Protein AF-A0A6P6X894-F1 (afdb_monomer_lite)

Foldseek 3Di:
DDDPPPPPPDPVVVVVVVVVCCCCVPPVVVVVVVVVDDDDDDPDPDQQEWDAAPVRPDTDTWDQDADPPPDDDDDDDRDSPPDCLPRWGWNYWDADHVQRKIWTATQNQGIWIAGNVRDDIDRPDQDDPPHGSHDD

Structure (mmCIF, N/CA/C/O backbone):
data_AF-A0A6P6X894-F1
#
_entry.id   AF-A0A6P6X894-F1
#
loop_
_atom_site.group_PDB
_atom_site.id
_atom_site.type_symbol
_atom_site.label_atom_id
_atom_site.label_alt_id
_atom_site.label_comp_id
_atom_site.label_asym_id
_atom_site.label_entity_id
_atom_site.label_seq_id
_atom_site.pdbx_PDB_ins_code
_atom_site.Cartn_x
_atom_site.Cartn_y
_atom_site.Cartn_z
_atom_site.occupancy
_atom_site.B_iso_or_equiv
_atom_site.auth_seq_id
_atom_site.auth_comp_id
_atom_site.auth_asym_id
_atom_site.auth_atom_id
_atom_site.pdbx_PDB_model_num
ATOM 1 N N . MET A 1 1 ? -35.317 -2.167 24.947 1.00 40.00 1 MET A N 1
ATOM 2 C CA . MET A 1 1 ? -35.021 -1.235 26.055 1.00 40.00 1 MET A CA 1
ATOM 3 C C . MET A 1 1 ? -35.376 0.161 25.566 1.00 40.00 1 MET A C 1
ATOM 5 O O . MET A 1 1 ? -34.604 0.761 24.835 1.00 40.00 1 MET A O 1
ATOM 9 N N . ALA A 1 2 ? -36.616 0.587 25.810 1.00 38.56 2 ALA A N 1
ATOM 10 C CA . ALA A 1 2 ? -37.128 1.865 25.329 1.00 38.56 2 ALA A CA 1
ATOM 11 C C . ALA A 1 2 ? -36.572 2.978 26.220 1.00 38.56 2 ALA A C 1
ATOM 13 O O . ALA A 1 2 ? -36.812 2.983 27.427 1.00 38.56 2 ALA A O 1
ATOM 14 N N . ILE A 1 3 ? -35.790 3.883 25.638 1.00 48.72 3 ILE A N 1
ATOM 15 C CA . ILE A 1 3 ? -35.314 5.070 26.340 1.00 48.72 3 ILE A CA 1
ATOM 16 C C . ILE A 1 3 ? -36.527 5.992 26.442 1.00 48.72 3 ILE A C 1
ATOM 18 O O . ILE A 1 3 ? -37.002 6.512 25.435 1.00 48.72 3 ILE A O 1
ATOM 22 N N . SER A 1 4 ? -37.082 6.112 27.648 1.00 46.66 4 SER A N 1
ATOM 23 C CA . SER A 1 4 ? -38.169 7.042 27.938 1.00 46.66 4 SER A CA 1
ATOM 24 C C . SER A 1 4 ? -37.683 8.458 27.639 1.00 46.66 4 SER A C 1
ATOM 26 O O . SER A 1 4 ? -36.877 9.018 28.383 1.00 46.66 4 SER A O 1
ATOM 28 N N . MET A 1 5 ? -38.136 9.026 26.521 1.00 48.12 5 MET A N 1
ATOM 29 C CA . MET A 1 5 ? -37.955 10.442 26.227 1.00 48.12 5 MET A CA 1
ATOM 30 C C . MET A 1 5 ? -38.963 11.227 27.061 1.00 48.12 5 MET A C 1
ATOM 32 O O . MET A 1 5 ? -40.011 11.647 26.577 1.00 48.12 5 MET A O 1
ATOM 36 N N . ALA A 1 6 ? -38.656 11.397 28.347 1.00 52.16 6 ALA A N 1
ATOM 37 C CA . ALA A 1 6 ? -39.295 12.434 29.135 1.00 52.16 6 ALA A CA 1
ATOM 38 C C . ALA A 1 6 ? -38.956 13.778 28.475 1.00 52.16 6 ALA A C 1
ATOM 40 O O . ALA A 1 6 ? -37.786 14.144 28.357 1.00 52.16 6 ALA A O 1
ATOM 41 N N . ALA A 1 7 ? -39.975 14.486 27.987 1.00 56.66 7 ALA A N 1
ATOM 42 C CA . ALA A 1 7 ? -39.828 15.816 27.416 1.00 56.66 7 ALA A CA 1
ATOM 43 C C . ALA A 1 7 ? -39.365 16.779 28.521 1.00 56.66 7 ALA A C 1
ATOM 45 O O . ALA A 1 7 ? -40.160 17.268 29.323 1.00 56.66 7 ALA A O 1
ATOM 46 N N . PHE A 1 8 ? -38.055 17.014 28.609 1.00 56.38 8 PHE A N 1
ATOM 47 C CA . PHE A 1 8 ? -37.484 17.952 29.568 1.00 56.38 8 PHE A CA 1
ATOM 48 C C . PHE A 1 8 ? -37.830 19.384 29.142 1.00 56.38 8 PHE A C 1
ATOM 50 O O . PHE A 1 8 ? -37.234 19.947 28.230 1.00 56.38 8 PHE A O 1
ATOM 57 N N . SER A 1 9 ? -38.804 19.979 29.832 1.00 64.44 9 SER A N 1
ATOM 58 C CA . SER A 1 9 ? -39.357 21.319 29.575 1.00 64.44 9 SER A CA 1
ATOM 59 C C . SER A 1 9 ? -38.402 22.488 29.893 1.00 64.44 9 SER A C 1
ATOM 61 O O . SER A 1 9 ? -38.810 23.646 29.813 1.00 64.44 9 SER A O 1
ATOM 63 N N . ASN A 1 10 ? -37.148 22.234 30.275 1.00 73.69 10 ASN A N 1
ATOM 64 C CA . ASN A 1 10 ? -36.205 23.274 30.688 1.00 73.69 10 ASN A CA 1
ATOM 65 C C . ASN A 1 10 ? -34.928 23.208 29.839 1.00 73.69 10 ASN A C 1
ATOM 67 O O . ASN A 1 10 ? -34.179 22.231 29.907 1.00 73.69 10 ASN A O 1
ATOM 71 N N . LYS A 1 11 ? -34.682 24.261 29.049 1.00 75.81 11 LYS A N 1
ATOM 72 C CA . LYS A 1 11 ? -33.571 24.366 28.087 1.00 75.81 11 LYS A CA 1
ATOM 73 C C . LYS A 1 11 ? -32.208 24.046 28.714 1.00 75.81 11 LYS A C 1
ATOM 75 O O . LYS A 1 11 ? -31.417 23.339 28.099 1.00 75.81 11 LYS A O 1
ATOM 80 N N . GLY A 1 12 ? -31.971 24.476 29.957 1.00 79.19 12 GLY A N 1
ATOM 81 C CA . GLY A 1 12 ? -30.712 24.196 30.657 1.00 79.19 12 GLY A CA 1
ATOM 82 C C . GLY A 1 12 ? -30.509 22.715 30.998 1.00 79.19 12 GLY A C 1
ATOM 83 O O . GLY A 1 12 ? -29.382 22.224 30.983 1.00 79.19 12 GLY A O 1
ATOM 84 N N . ILE A 1 13 ? -31.590 21.964 31.240 1.00 83.50 13 ILE A N 1
ATOM 85 C CA . ILE A 1 13 ? -31.502 20.523 31.519 1.00 83.50 13 ILE A CA 1
ATOM 86 C C . ILE A 1 13 ? -31.175 19.759 30.232 1.00 83.50 13 ILE A C 1
ATOM 88 O O . ILE A 1 13 ? -30.314 18.883 30.241 1.00 83.50 13 ILE A O 1
ATOM 92 N N . ALA A 1 14 ? -31.804 20.130 29.113 1.00 82.69 14 ALA A N 1
ATOM 93 C CA . ALA A 1 14 ? -31.539 19.519 27.813 1.00 82.69 14 ALA A CA 1
ATOM 94 C C . ALA A 1 14 ? -30.085 19.734 27.349 1.00 82.69 14 ALA A C 1
ATOM 96 O O . ALA A 1 14 ? -29.443 18.782 26.908 1.00 82.69 14 ALA A O 1
ATOM 97 N N . GLU A 1 15 ? -29.538 20.945 27.506 1.00 84.31 15 GLU A N 1
ATOM 98 C CA . GLU A 1 15 ? -28.129 21.228 27.190 1.00 84.31 15 GLU A CA 1
ATOM 99 C C . GLU A 1 15 ? -27.169 20.436 28.085 1.00 84.31 15 GLU A C 1
ATOM 101 O O . GLU A 1 15 ? -26.205 19.857 27.590 1.00 84.31 15 GLU A O 1
ATOM 106 N N . THR A 1 16 ? -27.461 20.324 29.384 1.00 87.88 16 THR A N 1
ATOM 107 C CA . THR A 1 16 ? -26.628 19.540 30.311 1.00 87.88 16 THR A CA 1
ATOM 108 C C . THR A 1 16 ? -26.608 18.054 29.940 1.00 87.88 16 THR A C 1
ATOM 110 O O . THR A 1 16 ? -25.545 17.432 29.908 1.00 87.88 16 THR A O 1
ATOM 113 N N . ILE A 1 17 ? -27.771 17.485 29.606 1.00 88.81 17 ILE A N 1
ATOM 114 C CA . ILE A 1 17 ? -27.894 16.091 29.158 1.00 88.81 17 ILE A CA 1
ATOM 115 C C . ILE A 1 17 ? -27.123 15.879 27.848 1.00 88.81 17 ILE A C 1
ATOM 117 O O . ILE A 1 17 ? -26.386 14.901 27.722 1.00 88.81 17 ILE A O 1
ATOM 121 N N . LEU A 1 18 ? -27.240 16.802 26.890 1.00 88.75 18 LEU A N 1
ATOM 122 C CA . LEU A 1 18 ? -26.517 16.731 25.621 1.00 88.75 18 LEU A CA 1
ATOM 123 C C . LEU A 1 18 ? -24.997 16.783 25.833 1.00 88.75 18 LEU A C 1
ATOM 125 O O . LEU A 1 18 ? -24.279 15.951 25.281 1.00 88.75 18 LEU A O 1
ATOM 129 N N . CYS A 1 19 ? -24.507 17.697 26.673 1.00 88.44 19 CYS A N 1
ATOM 130 C CA . CYS A 1 19 ? -23.091 17.796 27.030 1.00 88.44 19 CYS A CA 1
ATOM 131 C C . CYS A 1 19 ? -22.570 16.511 27.681 1.00 88.44 19 CYS A C 1
ATOM 133 O O . CYS A 1 19 ? -21.477 16.055 27.344 1.00 88.44 19 CYS A O 1
ATOM 135 N N . PHE A 1 20 ? -23.353 15.894 28.570 1.00 89.38 20 PHE A N 1
ATOM 136 C CA . PHE A 1 20 ? -22.991 14.617 29.180 1.00 89.38 20 PHE A CA 1
ATOM 137 C C . PHE A 1 20 ? -22.888 13.497 28.138 1.00 89.38 20 PHE A C 1
ATOM 139 O O . PHE A 1 20 ? -21.908 12.755 28.133 1.00 89.38 20 PHE A O 1
ATOM 146 N N . TYR A 1 21 ? -23.843 13.403 27.208 1.00 87.75 21 TYR A N 1
ATOM 147 C CA . TYR A 1 21 ? -23.786 12.413 26.132 1.00 87.75 21 TYR A CA 1
ATOM 148 C C . TYR A 1 21 ? -22.603 12.634 25.190 1.00 87.75 21 TYR A C 1
ATOM 150 O O . TYR A 1 21 ? -21.914 11.673 24.864 1.00 87.75 21 TYR A O 1
ATOM 158 N N . VAL A 1 22 ? -22.317 13.876 24.796 1.00 87.62 22 VAL A N 1
ATOM 159 C CA . VAL A 1 22 ? -21.129 14.197 23.989 1.00 87.62 22 VAL A CA 1
ATOM 160 C C . VAL A 1 22 ? -19.856 13.814 24.743 1.00 87.62 22 VAL A C 1
ATOM 162 O O . VAL A 1 22 ? -18.968 13.189 24.171 1.00 87.62 22 VAL A O 1
ATOM 165 N N . PHE A 1 23 ? -19.778 14.107 26.042 1.00 84.62 23 PHE A N 1
ATOM 166 C CA . PHE A 1 23 ? -18.627 13.729 26.854 1.00 84.62 23 PHE A CA 1
ATOM 167 C C . PHE A 1 23 ? -18.440 12.203 26.907 1.00 84.62 23 PHE A C 1
ATOM 169 O O . PHE A 1 23 ? -17.362 11.692 26.607 1.00 84.62 23 PHE A O 1
ATOM 176 N N . VAL A 1 24 ? -19.502 11.454 27.205 1.00 85.56 24 VAL A N 1
ATOM 177 C CA . VAL A 1 24 ? -19.451 9.988 27.306 1.00 85.56 24 VAL A CA 1
ATOM 178 C C . VAL A 1 24 ? -19.198 9.323 25.952 1.00 85.56 24 VAL A C 1
ATOM 180 O O . VAL A 1 24 ? -18.420 8.381 25.885 1.00 85.56 24 VAL A O 1
ATOM 183 N N . PHE A 1 25 ? -19.792 9.791 24.856 1.00 81.81 25 PHE A N 1
ATOM 184 C CA . PHE A 1 25 ? -19.615 9.150 23.550 1.00 81.81 25 PHE A CA 1
ATOM 185 C C . PHE A 1 25 ? -18.342 9.579 22.814 1.00 81.81 25 PHE A C 1
ATOM 187 O O . PHE A 1 25 ? -17.839 8.807 22.002 1.00 81.81 25 PHE A O 1
ATOM 194 N N . CYS A 1 26 ? -17.786 10.762 23.085 1.00 79.69 26 CYS A N 1
ATOM 195 C CA . CYS A 1 26 ? -16.567 11.222 22.415 1.00 79.69 26 CYS A CA 1
ATOM 196 C C . CYS A 1 26 ? -15.299 10.984 23.247 1.00 79.69 26 CYS A C 1
ATOM 198 O O . CYS A 1 26 ? -14.270 10.604 22.685 1.00 79.69 26 CYS A O 1
ATOM 200 N N . PHE A 1 27 ? -15.353 11.184 24.570 1.00 76.06 27 PHE A N 1
ATOM 201 C CA . PHE A 1 27 ? -14.153 11.192 25.416 1.00 76.06 27 PHE A CA 1
ATOM 202 C C . PHE A 1 27 ? -13.875 9.853 26.101 1.00 76.06 27 PHE A C 1
ATOM 204 O O . PHE A 1 27 ? -12.717 9.450 26.180 1.00 76.06 27 PHE A O 1
ATOM 211 N N . LEU A 1 28 ? -14.894 9.107 26.548 1.00 74.00 28 LEU A N 1
ATOM 212 C CA . LEU A 1 28 ? -14.643 7.773 27.116 1.00 74.00 28 LEU A CA 1
ATOM 213 C C . LEU A 1 28 ? -13.975 6.833 26.093 1.00 74.00 28 LEU A C 1
ATOM 215 O O . LEU A 1 28 ? -12.942 6.254 26.427 1.00 74.00 28 LEU A O 1
ATOM 219 N N . PRO A 1 29 ? -14.463 6.703 24.842 1.00 72.06 29 PRO A N 1
ATOM 220 C CA . PRO A 1 29 ? -13.852 5.800 23.871 1.00 72.06 29 PRO A CA 1
ATOM 221 C C . PRO A 1 29 ? -12.421 6.190 23.511 1.00 72.06 29 PRO A C 1
ATOM 223 O O . PRO A 1 29 ? -11.597 5.312 23.293 1.00 72.06 29 PRO A O 1
ATOM 226 N N . THR A 1 30 ? -12.093 7.485 23.484 1.00 69.38 30 THR A N 1
ATOM 227 C CA . THR A 1 30 ? -10.725 7.946 23.207 1.00 69.38 30 THR A CA 1
ATOM 228 C C . THR A 1 30 ? -9.770 7.622 24.354 1.00 69.38 30 THR A C 1
ATOM 230 O O . THR A 1 30 ? -8.663 7.153 24.087 1.00 69.38 30 THR A O 1
ATOM 233 N N . VAL A 1 31 ? -10.192 7.776 25.615 1.00 68.25 31 VAL A N 1
ATOM 234 C CA . VAL A 1 31 ? -9.381 7.379 26.783 1.00 68.25 31 VAL A CA 1
ATOM 235 C C . VAL A 1 31 ? -9.199 5.858 26.847 1.00 68.25 31 VAL A C 1
ATOM 237 O O . VAL A 1 31 ? -8.085 5.390 27.078 1.00 68.25 31 VAL A O 1
ATOM 240 N N . PHE A 1 32 ? -10.251 5.078 26.577 1.00 63.69 32 PHE A N 1
ATOM 241 C CA . PHE A 1 32 ? -10.158 3.614 26.525 1.00 63.69 32 PHE A CA 1
ATOM 242 C C . PHE A 1 32 ? -9.310 3.118 25.339 1.00 63.69 32 PHE A C 1
ATOM 244 O O . PHE A 1 32 ? -8.497 2.212 25.514 1.00 63.69 32 PHE A O 1
ATOM 251 N N . CYS A 1 33 ? -9.425 3.730 24.155 1.00 63.31 33 CYS A N 1
ATOM 252 C CA . CYS A 1 33 ? -8.612 3.369 22.989 1.00 63.31 33 CYS A CA 1
ATOM 253 C C . CYS A 1 33 ? -7.125 3.663 23.194 1.00 63.31 33 CYS A C 1
ATOM 255 O O . CYS A 1 33 ? -6.295 2.877 22.744 1.00 63.31 33 CYS A O 1
ATOM 257 N N . ALA A 1 34 ? -6.767 4.751 23.885 1.00 64.69 34 ALA A N 1
ATOM 258 C CA . ALA A 1 34 ? -5.368 5.123 24.103 1.00 64.69 34 ALA A CA 1
ATOM 259 C C . ALA A 1 34 ? -4.558 4.029 24.828 1.00 64.69 34 ALA A C 1
ATOM 261 O O . ALA A 1 34 ? -3.369 3.879 24.559 1.00 64.69 34 ALA A O 1
ATOM 262 N N . GLY A 1 35 ? -5.202 3.232 25.689 1.00 65.38 35 GLY A N 1
ATOM 263 C CA . GLY A 1 35 ? -4.574 2.092 26.365 1.00 65.38 35 GLY A CA 1
ATOM 264 C C . GLY A 1 35 ? -4.393 0.841 25.495 1.00 65.38 35 GLY A C 1
ATOM 265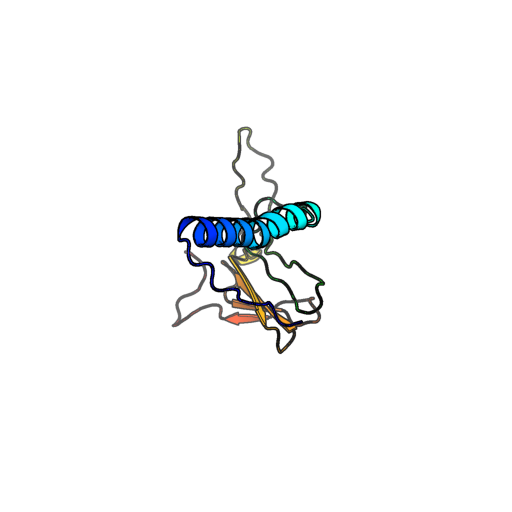 O O . GLY A 1 35 ? -3.641 -0.050 25.879 1.00 65.38 35 GLY A O 1
ATOM 266 N N . TYR A 1 36 ? -5.059 0.762 24.337 1.00 68.06 36 TYR A N 1
ATOM 267 C CA . TYR A 1 36 ? -5.027 -0.400 23.437 1.00 68.06 36 TYR A CA 1
ATOM 268 C C . TYR A 1 36 ? -4.172 -0.174 22.180 1.00 68.06 36 TYR A C 1
ATOM 270 O O . TYR A 1 36 ? -3.883 -1.115 21.442 1.00 68.06 36 TYR A O 1
ATOM 278 N N . LEU A 1 37 ? -3.750 1.067 21.911 1.00 70.44 37 LEU A N 1
ATOM 279 C CA . LEU A 1 37 ? -2.903 1.356 20.757 1.00 70.44 37 LEU A CA 1
ATOM 280 C C . LEU A 1 37 ? -1.484 0.830 20.984 1.00 70.44 37 LEU A C 1
ATOM 282 O O . LEU A 1 37 ? -0.717 1.351 21.793 1.00 70.44 37 LEU A O 1
ATOM 286 N N . GLN A 1 38 ? -1.109 -0.183 20.209 1.00 74.62 38 GLN A N 1
ATOM 287 C CA . GLN A 1 38 ? 0.254 -0.685 20.183 1.00 74.62 38 GLN A CA 1
ATOM 288 C C . GLN A 1 38 ? 1.132 0.214 19.309 1.00 74.62 38 GLN A C 1
ATOM 290 O O . GLN A 1 38 ? 0.876 0.407 18.119 1.00 74.62 38 GLN A O 1
ATOM 295 N N . LYS A 1 39 ? 2.208 0.753 19.890 1.00 75.12 39 LYS A N 1
ATOM 296 C CA . LYS A 1 39 ? 3.217 1.483 19.121 1.00 75.12 39 LYS A CA 1
ATOM 297 C C . LYS A 1 39 ? 4.046 0.492 18.309 1.00 75.12 39 LYS A C 1
ATOM 299 O O . LYS A 1 39 ? 4.755 -0.337 18.873 1.00 75.12 39 LYS A O 1
ATOM 304 N N . LEU A 1 40 ? 3.980 0.605 16.989 1.00 72.44 40 LEU A N 1
ATOM 305 C CA . LEU A 1 40 ? 4.806 -0.178 16.076 1.00 72.44 40 LEU A CA 1
ATOM 306 C C . LEU A 1 40 ? 6.166 0.501 15.898 1.00 72.44 40 LEU A C 1
ATOM 308 O O . LEU A 1 40 ? 6.243 1.696 15.604 1.00 72.44 40 LEU A O 1
ATOM 312 N N . TYR A 1 41 ? 7.242 -0.260 16.089 1.00 72.31 41 TYR A N 1
ATOM 313 C CA . TYR A 1 41 ? 8.597 0.204 15.811 1.00 72.31 41 TYR A CA 1
ATOM 314 C C . TYR A 1 41 ? 8.958 -0.118 14.361 1.00 72.31 41 TYR A C 1
ATOM 316 O O . TYR A 1 41 ? 8.895 -1.273 13.946 1.00 72.31 41 TYR A O 1
ATOM 324 N N . SER A 1 42 ? 9.341 0.902 13.594 1.00 67.31 42 SER A N 1
ATOM 325 C CA . SER A 1 42 ? 9.855 0.719 12.238 1.00 67.31 42 SER A CA 1
ATOM 326 C C . SER A 1 42 ? 11.383 0.622 12.275 1.00 67.31 42 SER A C 1
ATOM 328 O O . SER A 1 42 ? 12.017 1.469 12.909 1.00 67.31 42 SER A O 1
ATOM 330 N N . PRO A 1 43 ? 12.000 -0.344 11.568 1.00 67.56 43 PRO A N 1
ATOM 331 C CA . PRO A 1 43 ? 13.457 -0.457 11.469 1.00 67.56 43 PRO A CA 1
ATOM 332 C C . PRO A 1 43 ? 14.094 0.698 10.679 1.00 67.56 43 PRO A C 1
ATOM 334 O O . PRO A 1 43 ? 15.313 0.852 10.687 1.00 67.56 43 PRO A O 1
ATOM 337 N N . VAL A 1 44 ? 13.282 1.504 9.989 1.00 66.94 44 VAL A N 1
ATOM 338 C CA . VAL A 1 44 ? 13.710 2.682 9.229 1.00 66.94 44 VAL A CA 1
ATOM 339 C C . VAL A 1 44 ? 12.893 3.917 9.623 1.00 66.94 44 VAL A C 1
ATOM 341 O O . VAL A 1 44 ? 11.693 3.795 9.899 1.00 66.94 44 VAL A O 1
ATOM 344 N N . PRO A 1 45 ? 13.485 5.121 9.623 1.00 62.72 45 PRO A N 1
ATOM 345 C CA . PRO A 1 45 ? 12.721 6.347 9.809 1.00 62.72 45 PRO A CA 1
ATOM 346 C C . PRO A 1 45 ? 11.722 6.584 8.680 1.00 62.72 45 PRO A C 1
ATOM 348 O O . PRO A 1 45 ? 12.055 6.435 7.506 1.00 62.72 45 PRO A O 1
ATOM 351 N N . GLY A 1 46 ? 10.515 7.002 9.066 1.00 55.47 46 GLY A N 1
ATOM 352 C CA . GLY A 1 46 ? 9.518 7.600 8.179 1.00 55.47 46 GLY A CA 1
ATOM 353 C C . GLY A 1 46 ? 9.135 6.755 6.964 1.00 55.47 46 GLY A C 1
ATOM 354 O O . GLY A 1 46 ? 9.369 7.200 5.839 1.00 55.47 46 GLY A O 1
ATOM 355 N N . PRO A 1 47 ? 8.519 5.573 7.143 1.00 63.69 47 PRO A N 1
ATOM 356 C CA . PRO A 1 47 ? 7.771 4.987 6.044 1.00 63.69 47 PRO A CA 1
ATOM 357 C C . PRO A 1 47 ? 6.727 5.991 5.538 1.00 63.69 47 PRO A C 1
ATOM 359 O O . PRO A 1 47 ? 5.916 6.502 6.311 1.00 63.69 47 PRO A O 1
ATOM 362 N N . GLY A 1 48 ? 6.762 6.288 4.240 1.00 71.31 48 GLY A N 1
ATOM 363 C CA . GLY A 1 48 ? 5.890 7.302 3.636 1.00 71.31 48 GLY A CA 1
ATOM 364 C C . GLY A 1 48 ? 4.442 6.846 3.446 1.00 71.31 48 GLY A C 1
ATOM 365 O O . GLY A 1 48 ? 3.578 7.669 3.165 1.00 71.31 48 GLY A O 1
ATOM 366 N N . CYS A 1 49 ? 4.168 5.545 3.580 1.00 82.44 49 CYS A N 1
ATOM 367 C CA . CYS A 1 49 ? 2.858 4.957 3.314 1.00 82.44 49 CYS A CA 1
ATOM 368 C C . CYS A 1 49 ? 2.627 3.650 4.090 1.00 82.44 49 CYS A C 1
ATOM 370 O O . CYS A 1 49 ? 3.569 2.934 4.455 1.00 82.44 49 CYS A O 1
ATOM 372 N N . PHE A 1 50 ? 1.352 3.337 4.327 1.00 87.44 50 PHE A N 1
ATOM 373 C CA . PHE A 1 50 ? 0.897 2.153 5.054 1.00 87.44 50 PHE A CA 1
ATOM 374 C C . PHE A 1 50 ? -0.412 1.602 4.471 1.00 87.44 50 PHE A C 1
ATOM 376 O O . PHE A 1 50 ? -1.209 2.351 3.911 1.00 87.44 50 PHE A O 1
ATOM 383 N N . ALA A 1 51 ? -0.635 0.295 4.616 1.00 89.19 51 ALA A N 1
ATOM 384 C CA . ALA A 1 51 ? -1.874 -0.385 4.241 1.00 89.19 51 ALA A CA 1
ATOM 385 C C . ALA A 1 51 ? -2.165 -1.565 5.181 1.00 89.19 51 ALA A C 1
ATOM 387 O O . ALA A 1 51 ? -1.256 -2.111 5.805 1.00 89.19 51 ALA A O 1
ATOM 388 N N . PHE A 1 52 ? -3.429 -1.978 5.258 1.00 89.12 52 PHE A N 1
ATOM 389 C CA . PHE A 1 52 ? -3.892 -3.086 6.096 1.00 89.12 52 PHE A CA 1
ATOM 390 C C . PHE A 1 52 ? -4.731 -4.044 5.255 1.00 89.12 52 PHE A C 1
ATOM 392 O O . PHE A 1 52 ? -5.528 -3.591 4.429 1.00 89.12 52 PHE A O 1
ATOM 399 N N . ASP A 1 53 ? -4.559 -5.344 5.470 1.00 88.25 53 ASP A N 1
ATOM 400 C CA . ASP A 1 53 ? -5.376 -6.388 4.862 1.00 88.25 53 ASP A CA 1
ATOM 401 C C . ASP A 1 53 ? -6.607 -6.720 5.719 1.00 88.25 53 ASP A C 1
ATOM 403 O O . ASP A 1 53 ? -6.755 -6.278 6.856 1.00 88.25 53 ASP A O 1
ATOM 407 N N . LEU A 1 54 ? -7.506 -7.526 5.153 1.00 86.31 54 LEU A N 1
ATOM 408 C CA . LEU A 1 54 ? -8.691 -8.038 5.850 1.00 86.31 54 LEU A CA 1
ATOM 409 C C . LEU A 1 54 ? -8.362 -9.084 6.920 1.00 86.31 54 LEU A C 1
ATOM 411 O O . LEU A 1 54 ? -9.159 -9.277 7.834 1.00 86.31 54 LEU A O 1
ATOM 415 N N . LEU A 1 55 ? -7.233 -9.785 6.788 1.00 85.56 55 LEU A N 1
ATOM 416 C CA . LEU A 1 55 ? -6.838 -10.841 7.723 1.00 85.56 55 LEU A CA 1
ATOM 417 C C . LEU A 1 55 ? -6.155 -10.281 8.978 1.00 85.56 55 LEU A C 1
ATOM 419 O O . LEU A 1 55 ? -5.937 -11.028 9.928 1.00 85.56 55 LEU A O 1
ATOM 423 N N . GLY A 1 56 ? -5.830 -8.983 8.996 1.00 82.06 56 GLY A N 1
ATOM 424 C CA . GLY A 1 56 ? -5.151 -8.338 10.117 1.00 82.06 56 GLY A CA 1
ATOM 425 C C . GLY A 1 56 ? -3.683 -8.747 10.257 1.00 82.06 56 GLY A C 1
ATOM 426 O O . GLY A 1 56 ? -3.125 -8.625 11.342 1.00 82.06 56 GLY A O 1
ATOM 427 N N . VAL A 1 57 ? -3.057 -9.243 9.184 1.00 81.00 57 VAL A N 1
ATOM 428 C CA . VAL A 1 57 ? -1.639 -9.642 9.152 1.00 81.00 57 VAL A CA 1
ATOM 429 C C . VAL A 1 57 ? -0.724 -8.415 8.986 1.00 81.00 57 VAL A C 1
ATOM 431 O O . VAL A 1 57 ? 0.467 -8.484 9.286 1.00 81.00 57 VAL A O 1
ATOM 434 N N . GLY A 1 58 ? -1.274 -7.280 8.533 1.00 72.62 58 GLY A N 1
ATOM 435 C CA . GLY A 1 58 ? -0.580 -5.990 8.448 1.00 72.62 58 GLY A CA 1
ATOM 436 C C . GLY A 1 58 ? -0.216 -5.347 9.806 1.00 72.62 58 GLY A C 1
ATOM 437 O O . GLY A 1 58 ? -0.422 -5.936 10.865 1.00 72.62 58 GLY A O 1
ATOM 438 N N . PRO A 1 59 ? 0.300 -4.101 9.807 1.00 82.56 59 PRO A N 1
ATOM 439 C CA . PRO A 1 59 ? 0.399 -3.189 8.666 1.00 82.56 59 PRO A CA 1
ATOM 440 C C . PRO A 1 59 ? 1.515 -3.522 7.675 1.00 82.56 59 PRO A C 1
ATOM 442 O O . PRO A 1 59 ? 2.644 -3.832 8.049 1.00 82.56 59 PRO A O 1
ATOM 445 N N . TYR A 1 60 ? 1.211 -3.330 6.395 1.00 86.44 60 TYR A N 1
ATOM 446 C CA . TYR A 1 60 ? 2.194 -3.233 5.321 1.00 86.44 60 TYR A CA 1
ATOM 447 C C . TYR A 1 60 ? 2.701 -1.805 5.239 1.00 86.44 60 TYR A C 1
ATOM 449 O O . TYR A 1 60 ? 1.924 -0.860 5.377 1.00 86.44 60 TYR A O 1
ATOM 457 N N . THR A 1 61 ? 3.991 -1.632 4.978 1.00 86.56 61 THR A N 1
ATOM 458 C CA . THR A 1 61 ? 4.587 -0.303 4.920 1.00 86.56 61 THR A CA 1
ATOM 459 C C . THR A 1 61 ? 5.661 -0.199 3.848 1.00 86.56 61 THR A C 1
ATOM 461 O O . THR A 1 61 ? 6.397 -1.151 3.585 1.00 86.56 61 THR A O 1
ATOM 464 N N . GLY A 1 62 ? 5.723 0.960 3.194 1.00 79.81 62 GLY A N 1
ATOM 465 C CA . GLY A 1 62 ? 6.713 1.249 2.168 1.00 79.81 62 GLY A CA 1
ATOM 466 C C . GLY A 1 62 ? 8.047 1.629 2.799 1.00 79.81 62 GLY A C 1
ATOM 467 O O . GLY A 1 62 ? 8.164 2.693 3.407 1.00 79.81 62 GLY A O 1
ATOM 468 N N . VAL A 1 63 ? 9.060 0.780 2.630 1.00 74.88 63 VAL A N 1
ATOM 469 C CA . VAL A 1 63 ? 10.429 1.047 3.088 1.00 74.88 63 VAL A CA 1
ATOM 470 C C . VAL A 1 63 ? 11.305 1.365 1.888 1.00 74.88 63 VAL A C 1
ATOM 472 O O . VAL A 1 63 ? 11.564 0.505 1.049 1.00 74.88 63 VAL A O 1
ATOM 475 N N . ALA A 1 64 ? 11.795 2.600 1.815 1.00 72.50 64 ALA A N 1
ATOM 476 C CA . ALA A 1 64 ? 12.834 2.945 0.857 1.00 72.50 64 ALA A CA 1
ATOM 477 C C . ALA A 1 64 ? 14.191 2.440 1.364 1.00 72.50 64 ALA A C 1
ATOM 479 O O . ALA A 1 64 ? 14.540 2.609 2.536 1.00 72.50 64 ALA A O 1
ATOM 480 N N . ARG A 1 65 ? 14.966 1.802 0.480 1.00 68.81 65 ARG A N 1
ATOM 481 C CA . ARG A 1 65 ? 16.273 1.252 0.848 1.00 68.81 65 ARG A CA 1
ATOM 482 C C . ARG A 1 65 ? 17.259 2.383 1.141 1.00 68.81 65 ARG A C 1
ATOM 484 O O . ARG A 1 65 ? 17.511 3.243 0.303 1.00 68.81 65 ARG A O 1
ATOM 491 N N . TRP A 1 66 ? 17.862 2.332 2.320 1.00 60.59 66 TRP A N 1
ATOM 492 C CA . TRP A 1 66 ? 18.946 3.216 2.736 1.00 60.59 66 TRP A CA 1
ATOM 493 C C . TRP A 1 66 ? 20.317 2.601 2.404 1.00 60.59 66 TRP A C 1
ATOM 495 O O . TRP A 1 66 ? 20.511 1.394 2.573 1.00 60.59 66 TRP A O 1
ATOM 505 N N . LYS A 1 67 ? 21.288 3.415 1.967 1.00 53.88 67 LYS A N 1
ATOM 506 C CA . LYS A 1 67 ? 22.717 3.063 1.996 1.00 53.88 67 LYS A CA 1
ATOM 507 C C . LYS A 1 67 ? 23.404 3.920 3.055 1.00 53.88 67 LYS A C 1
ATOM 509 O O . LYS A 1 67 ? 23.298 5.140 3.026 1.00 53.88 67 LYS A O 1
ATOM 514 N N . ASN A 1 68 ? 24.149 3.280 3.957 1.00 47.16 68 ASN A N 1
ATOM 515 C CA . ASN A 1 68 ? 25.018 3.980 4.898 1.00 47.16 68 ASN A CA 1
ATOM 516 C C . ASN A 1 68 ? 26.125 4.696 4.113 1.00 47.16 68 ASN A C 1
ATOM 518 O O . ASN A 1 68 ? 27.141 4.084 3.786 1.00 47.16 68 ASN A O 1
ATOM 522 N N . SER A 1 69 ? 25.968 5.987 3.828 1.00 44.03 69 SER A N 1
ATOM 523 C CA . SER A 1 69 ? 27.115 6.825 3.489 1.00 44.03 69 SER A CA 1
ATOM 524 C C . SER A 1 69 ? 27.920 7.037 4.768 1.00 44.03 69 SER A C 1
ATOM 526 O O . SER A 1 69 ? 27.659 7.960 5.535 1.00 44.03 69 SER A O 1
ATOM 528 N N . GLN A 1 70 ? 28.901 6.168 5.032 1.00 43.59 70 GLN A N 1
ATOM 529 C CA . GLN A 1 70 ? 29.947 6.422 6.027 1.00 43.59 70 GLN A CA 1
ATOM 530 C C . GLN A 1 70 ? 30.857 7.577 5.570 1.00 43.59 70 GLN A C 1
ATOM 532 O O . GLN A 1 70 ? 32.028 7.375 5.273 1.00 43.59 70 GLN A O 1
ATOM 537 N N . LYS A 1 71 ? 30.319 8.792 5.463 1.00 44.00 71 LYS A N 1
ATOM 538 C CA . LYS A 1 71 ? 31.049 10.064 5.516 1.00 44.00 71 LYS A CA 1
ATOM 539 C C . LYS A 1 71 ? 30.035 11.195 5.370 1.00 44.00 71 LYS A C 1
ATOM 541 O O . LYS A 1 71 ? 29.709 11.598 4.263 1.00 44.00 71 LYS A O 1
ATOM 546 N N . GLN A 1 72 ? 29.555 11.724 6.484 1.00 40.50 72 GLN A N 1
ATOM 547 C CA . GLN A 1 72 ? 30.023 13.016 6.983 1.00 40.50 72 GLN A CA 1
ATOM 548 C C . GLN A 1 72 ? 29.256 13.382 8.256 1.00 40.50 72 GLN A C 1
ATOM 550 O O . GLN A 1 72 ? 28.063 13.150 8.409 1.00 40.50 72 GLN A O 1
ATOM 555 N N . MET A 1 73 ? 30.042 13.877 9.199 1.00 43.97 73 MET A N 1
ATOM 556 C CA . MET A 1 73 ? 29.689 14.342 10.527 1.00 43.97 73 MET A CA 1
ATOM 557 C C . MET A 1 73 ? 28.693 15.511 10.461 1.00 43.97 73 MET A C 1
ATOM 559 O O . MET A 1 73 ? 28.969 16.491 9.779 1.00 43.97 73 MET A O 1
ATOM 563 N N . GLY A 1 74 ? 27.592 15.430 11.219 1.00 40.12 74 GLY A N 1
ATOM 564 C CA . GLY A 1 74 ? 26.728 16.577 11.533 1.00 40.12 74 GLY A CA 1
ATOM 565 C C . GLY A 1 74 ? 25.248 16.382 11.194 1.00 40.12 74 GLY A C 1
ATOM 566 O O . GLY A 1 74 ? 24.895 16.324 10.027 1.00 40.12 74 GLY A O 1
ATOM 567 N N . LYS A 1 75 ? 24.415 16.304 12.244 1.00 44.56 75 LYS A N 1
ATOM 568 C CA . LYS A 1 75 ? 22.950 16.511 12.310 1.00 44.56 75 LYS A CA 1
ATOM 569 C C . LYS A 1 75 ? 22.100 16.168 11.063 1.00 44.56 75 LYS A C 1
ATOM 571 O O . LYS A 1 75 ? 22.091 16.868 10.058 1.00 44.56 75 LYS A O 1
ATOM 576 N N . ASP A 1 76 ? 21.261 15.148 11.238 1.00 44.00 76 ASP A N 1
ATOM 577 C CA . ASP A 1 76 ? 19.889 15.068 10.711 1.00 44.00 76 ASP A CA 1
ATOM 578 C C . ASP A 1 76 ? 19.676 15.116 9.189 1.00 44.00 76 ASP A C 1
ATOM 580 O O . ASP A 1 76 ? 18.635 15.569 8.721 1.00 44.00 76 ASP A O 1
ATOM 584 N N . SER A 1 77 ? 20.601 14.582 8.391 1.00 41.94 77 SER A N 1
ATOM 585 C CA . SER A 1 77 ? 20.375 14.411 6.948 1.00 41.94 77 SER A CA 1
ATOM 586 C C . SER A 1 77 ? 20.211 12.935 6.581 1.00 41.94 77 SER A C 1
ATOM 588 O O . SER A 1 77 ? 21.161 12.256 6.194 1.00 41.94 77 SER A O 1
ATOM 590 N N . PHE A 1 78 ? 18.980 12.428 6.695 1.00 49.72 78 PHE A N 1
ATOM 591 C CA . PHE A 1 78 ? 18.570 11.143 6.116 1.00 49.72 78 PHE A CA 1
ATOM 592 C C . PHE A 1 78 ? 18.492 11.290 4.579 1.00 49.72 78 PHE A C 1
ATOM 594 O O . PHE A 1 78 ? 17.432 11.530 4.008 1.00 49.72 78 PHE A O 1
ATOM 601 N N . SER A 1 79 ? 19.626 11.191 3.877 1.00 50.00 79 SER A N 1
ATOM 602 C CA . SER A 1 79 ? 19.663 11.157 2.408 1.00 50.00 79 SER A CA 1
ATOM 603 C C . SER A 1 79 ? 19.369 9.761 1.829 1.00 50.00 79 SER A C 1
ATOM 605 O O . SER A 1 79 ? 20.204 8.860 1.854 1.00 50.00 79 SER A O 1
ATOM 607 N N . PHE A 1 80 ? 18.172 9.563 1.270 1.00 56.84 80 PHE A N 1
ATOM 608 C CA . PHE A 1 80 ? 17.837 8.374 0.473 1.00 56.84 80 PHE A CA 1
ATOM 609 C C . PHE A 1 80 ? 18.757 8.301 -0.761 1.00 56.84 80 PHE A C 1
ATOM 611 O O . PHE A 1 80 ? 18.442 8.829 -1.819 1.00 56.84 80 PHE A O 1
ATOM 618 N N . THR A 1 81 ? 19.940 7.710 -0.606 1.00 53.53 81 THR A N 1
ATOM 619 C CA . THR A 1 81 ? 21.014 7.686 -1.616 1.00 53.53 81 THR A CA 1
ATOM 620 C C . THR A 1 81 ? 20.905 6.516 -2.590 1.00 53.53 81 THR A C 1
ATOM 622 O O . THR A 1 81 ? 21.705 6.411 -3.519 1.00 53.53 81 THR A O 1
ATOM 625 N N . ALA A 1 82 ? 19.941 5.614 -2.394 1.00 63.81 82 ALA A N 1
ATOM 626 C CA . ALA A 1 82 ? 19.642 4.588 -3.379 1.00 63.81 82 ALA A CA 1
ATOM 627 C C . ALA A 1 82 ? 18.870 5.221 -4.541 1.00 63.81 82 ALA A C 1
ATOM 629 O O . ALA A 1 82 ? 17.835 5.846 -4.315 1.00 63.81 82 ALA A O 1
ATOM 630 N N . ASP A 1 83 ? 19.373 5.045 -5.766 1.00 72.12 83 ASP A N 1
ATOM 631 C CA . ASP A 1 83 ? 18.664 5.468 -6.970 1.00 72.12 83 ASP A CA 1
ATOM 632 C C . ASP A 1 83 ? 17.271 4.808 -6.973 1.00 72.12 83 ASP A C 1
ATOM 634 O O . ASP A 1 83 ? 17.189 3.568 -6.996 1.00 72.12 83 ASP A O 1
ATOM 638 N N . PRO A 1 84 ? 16.179 5.596 -6.915 1.00 73.19 84 PRO A N 1
ATOM 639 C CA . PRO A 1 84 ? 14.831 5.049 -6.908 1.00 73.19 84 PRO A CA 1
ATOM 640 C C . PRO A 1 84 ? 14.568 4.192 -8.150 1.00 73.19 84 PRO A C 1
ATOM 642 O O . PRO A 1 84 ? 13.808 3.234 -8.052 1.00 73.19 84 PRO A O 1
ATOM 645 N N . LYS A 1 85 ? 15.245 4.437 -9.282 1.00 74.50 85 LYS A N 1
ATOM 646 C CA . LYS A 1 85 ? 15.122 3.619 -10.502 1.00 74.50 85 LYS A CA 1
ATOM 647 C C . LYS A 1 85 ? 15.604 2.179 -10.312 1.00 74.50 85 LYS A C 1
ATOM 649 O O . LYS A 1 85 ? 15.157 1.291 -11.029 1.00 74.50 85 LYS A O 1
ATOM 654 N N . ILE A 1 86 ? 16.515 1.941 -9.366 1.00 74.88 86 ILE A N 1
ATOM 655 C CA . ILE A 1 86 ? 17.110 0.621 -9.117 1.00 74.88 86 ILE A CA 1
ATOM 656 C C . ILE A 1 86 ? 16.454 -0.053 -7.915 1.00 74.88 86 ILE A C 1
ATOM 658 O O . ILE A 1 86 ? 16.088 -1.225 -7.976 1.00 74.88 86 ILE A O 1
ATOM 662 N N . CYS A 1 87 ? 16.353 0.659 -6.792 1.00 77.25 87 CYS A N 1
ATOM 663 C CA . CYS A 1 87 ? 15.900 0.074 -5.529 1.00 77.25 87 CYS A CA 1
ATOM 664 C C . CYS A 1 87 ? 14.418 0.311 -5.231 1.00 77.25 87 CYS A C 1
ATOM 666 O O . CYS A 1 87 ? 13.914 -0.266 -4.268 1.00 77.25 87 CYS A O 1
ATOM 668 N N . GLY A 1 88 ? 13.745 1.137 -6.029 1.00 80.62 88 GLY A N 1
ATOM 669 C CA . GLY A 1 88 ? 12.402 1.606 -5.739 1.00 80.62 88 GLY A CA 1
ATOM 670 C C . GLY A 1 88 ? 12.364 2.608 -4.584 1.00 80.62 88 GLY A C 1
ATOM 671 O O . GLY A 1 88 ? 13.251 2.686 -3.726 1.00 80.62 88 GLY A O 1
ATOM 672 N N . ARG A 1 89 ? 11.300 3.398 -4.564 1.00 83.56 89 ARG A N 1
ATOM 673 C CA . ARG A 1 89 ? 10.893 4.244 -3.447 1.00 83.56 89 ARG A CA 1
ATOM 674 C C . ARG A 1 89 ? 9.361 4.278 -3.406 1.00 83.56 89 ARG A C 1
ATOM 676 O O . ARG A 1 89 ? 8.770 5.119 -4.088 1.00 83.56 89 ARG A O 1
ATOM 683 N N . PRO A 1 90 ? 8.718 3.405 -2.611 1.00 87.00 90 PRO A N 1
ATOM 684 C CA . PRO A 1 90 ? 7.266 3.385 -2.493 1.00 87.00 90 PRO A CA 1
ATOM 685 C C . PRO A 1 90 ? 6.748 4.720 -1.948 1.00 87.00 90 PRO A C 1
ATOM 687 O O . PRO A 1 90 ? 7.173 5.172 -0.882 1.00 87.00 90 PRO A O 1
ATOM 690 N N . LEU A 1 91 ? 5.844 5.352 -2.690 1.00 88.38 91 LEU A N 1
ATOM 691 C CA . LEU A 1 91 ? 5.172 6.605 -2.348 1.00 88.38 91 LEU A CA 1
ATOM 692 C C . LEU A 1 91 ? 3.756 6.364 -1.815 1.00 88.38 91 LEU A C 1
ATOM 694 O O . LEU A 1 91 ? 3.249 7.180 -1.050 1.00 88.38 91 LEU A O 1
ATOM 698 N N . GLY A 1 92 ? 3.126 5.250 -2.190 1.00 89.62 92 GLY A N 1
ATOM 699 C CA . GLY A 1 92 ? 1.771 4.908 -1.775 1.00 89.62 92 GLY A CA 1
ATOM 700 C C . GLY A 1 92 ? 1.522 3.406 -1.772 1.00 89.62 92 GLY A C 1
ATOM 701 O O . GLY A 1 92 ? 2.106 2.665 -2.559 1.00 89.62 92 GLY A O 1
ATOM 702 N N . LEU A 1 93 ? 0.627 2.972 -0.884 1.00 92.44 93 LEU A N 1
ATOM 703 C CA . LEU A 1 93 ? 0.146 1.597 -0.781 1.00 92.44 93 LEU A CA 1
ATOM 704 C C . LEU A 1 93 ? -1.381 1.595 -0.738 1.00 92.44 93 LEU A C 1
ATOM 706 O O . LEU A 1 93 ? -1.988 2.474 -0.130 1.00 92.44 93 LEU A O 1
ATOM 710 N N . GLY A 1 94 ? -1.996 0.590 -1.351 1.00 91.62 94 GLY A N 1
ATOM 711 C CA . GLY A 1 94 ? -3.440 0.391 -1.317 1.00 91.62 94 GLY A CA 1
ATOM 712 C C . GLY A 1 94 ? -3.782 -1.084 -1.413 1.00 91.62 94 GLY A C 1
ATOM 713 O O . GLY A 1 94 ? -3.291 -1.780 -2.295 1.00 91.62 94 GLY A O 1
ATOM 714 N N . PHE A 1 95 ? -4.620 -1.574 -0.505 1.00 91.94 95 PHE A N 1
ATOM 715 C CA . PHE A 1 95 ? -5.021 -2.975 -0.498 1.00 91.94 95 PHE A CA 1
ATOM 716 C C . PHE A 1 95 ? -6.369 -3.143 -1.200 1.00 91.94 95 PHE A C 1
ATOM 718 O O . PHE A 1 95 ? -7.363 -2.523 -0.820 1.00 91.94 95 PHE A O 1
ATOM 725 N N . TYR A 1 96 ? -6.419 -3.989 -2.225 1.00 92.75 96 TYR A N 1
ATOM 726 C CA . TYR A 1 96 ? -7.657 -4.362 -2.887 1.00 92.75 96 TYR A CA 1
ATOM 727 C C . TYR A 1 96 ? -8.249 -5.601 -2.223 1.00 92.75 96 TYR A C 1
ATOM 729 O O . TYR A 1 96 ? -7.910 -6.750 -2.499 1.00 92.75 96 TYR A O 1
ATOM 737 N N . TYR A 1 97 ? -9.182 -5.330 -1.320 1.00 90.81 97 TYR A N 1
ATOM 738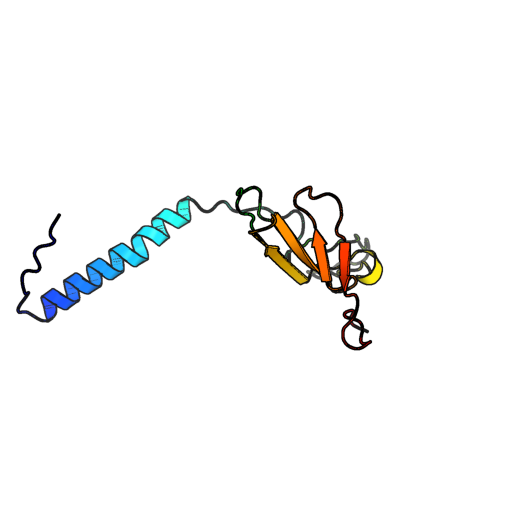 C CA . TYR A 1 97 ? -9.775 -6.309 -0.417 1.00 90.81 97 TYR A CA 1
ATOM 739 C C . TYR A 1 97 ? -10.475 -7.487 -1.095 1.00 90.81 97 TYR A C 1
ATOM 741 O O . TYR A 1 97 ? -10.502 -8.575 -0.531 1.00 90.81 97 TYR A O 1
ATOM 749 N N . LYS A 1 98 ? -11.031 -7.298 -2.298 1.00 91.31 98 LYS A N 1
ATOM 750 C CA . LYS A 1 98 ? -11.780 -8.363 -2.981 1.00 91.31 98 LYS A CA 1
ATOM 751 C C . LYS A 1 98 ? -10.886 -9.509 -3.454 1.00 91.31 98 LYS A C 1
ATOM 753 O O . LYS A 1 98 ? -11.328 -10.651 -3.436 1.00 91.31 98 L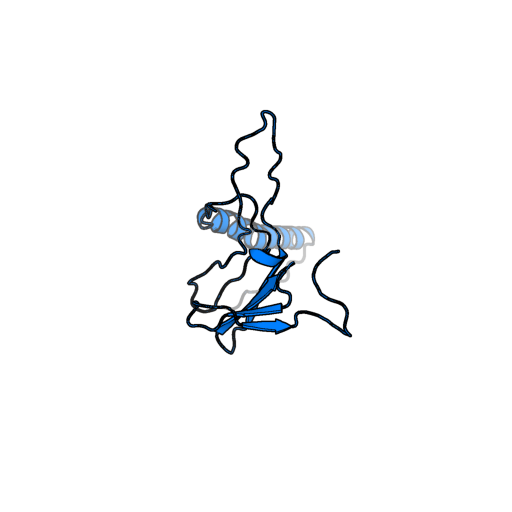YS A O 1
ATOM 758 N N . THR A 1 99 ? -9.666 -9.204 -3.892 1.00 90.38 99 THR A N 1
ATOM 759 C CA . THR A 1 99 ? -8.722 -10.196 -4.437 1.00 90.38 99 THR A CA 1
ATOM 760 C C . THR A 1 99 ? -7.551 -10.476 -3.502 1.00 90.38 99 THR A C 1
ATOM 762 O O . THR A 1 99 ? -6.828 -11.447 -3.710 1.00 90.38 99 THR A O 1
ATOM 765 N N . GLY A 1 100 ? -7.357 -9.656 -2.466 1.00 89.31 100 GLY A N 1
ATOM 766 C CA . GLY A 1 100 ? -6.211 -9.786 -1.571 1.00 89.31 100 GLY A CA 1
ATOM 767 C C . GLY A 1 100 ? -4.915 -9.240 -2.173 1.00 89.31 100 GLY A C 1
ATOM 768 O O . GLY A 1 100 ? -3.836 -9.720 -1.832 1.00 89.31 100 GLY A O 1
ATOM 769 N N . GLU A 1 101 ? -5.010 -8.289 -3.103 1.00 92.31 101 GLU A N 1
ATOM 770 C CA . GLU A 1 101 ? -3.861 -7.722 -3.810 1.00 92.31 101 GLU A CA 1
ATOM 771 C C . GLU A 1 101 ? -3.413 -6.397 -3.187 1.00 92.31 101 GLU A C 1
ATOM 773 O O . GLU A 1 101 ? -4.219 -5.501 -2.940 1.00 92.31 101 GLU A O 1
ATOM 778 N N . LEU A 1 102 ? -2.107 -6.246 -2.976 1.00 92.50 102 LEU A N 1
ATOM 779 C CA . LEU A 1 102 ? -1.493 -5.009 -2.508 1.00 92.50 102 LEU A CA 1
ATOM 780 C C . LEU A 1 102 ? -0.932 -4.230 -3.698 1.00 92.50 102 LEU A C 1
ATOM 782 O O . LEU A 1 102 ? 0.038 -4.640 -4.332 1.00 92.50 102 LEU A O 1
ATOM 786 N N . TYR A 1 103 ? -1.518 -3.077 -3.977 1.00 94.25 103 TYR A N 1
ATOM 787 C CA . TYR A 1 103 ? -1.030 -2.126 -4.963 1.00 94.25 103 TYR A CA 1
ATOM 788 C C . TYR A 1 103 ? -0.023 -1.178 -4.323 1.00 94.25 103 TYR A C 1
ATOM 790 O O . TYR A 1 103 ? -0.199 -0.729 -3.189 1.00 94.25 103 TYR A O 1
ATOM 798 N N . THR A 1 104 ? 1.027 -0.859 -5.069 1.00 92.50 104 THR A N 1
ATOM 799 C CA . THR A 1 104 ? 2.068 0.085 -4.670 1.00 92.50 104 THR A CA 1
ATOM 800 C C . THR A 1 104 ? 2.350 1.062 -5.801 1.00 92.50 104 THR A C 1
ATOM 802 O O . THR A 1 104 ? 2.394 0.677 -6.972 1.00 92.50 104 THR A O 1
ATOM 805 N N . THR A 1 105 ? 2.535 2.329 -5.453 1.00 91.56 105 THR A N 1
ATOM 806 C CA . THR A 1 105 ? 3.076 3.349 -6.352 1.00 91.56 105 THR A CA 1
ATOM 807 C C . THR A 1 105 ? 4.497 3.662 -5.923 1.00 91.56 105 THR A C 1
ATOM 809 O O . THR A 1 105 ? 4.764 3.899 -4.748 1.00 91.56 105 THR A O 1
ATOM 812 N N . ASP A 1 106 ? 5.426 3.649 -6.869 1.00 88.81 106 ASP A N 1
ATOM 813 C CA . ASP A 1 106 ? 6.856 3.765 -6.622 1.00 88.81 106 ASP A CA 1
ATOM 814 C C . ASP A 1 106 ? 7.470 4.863 -7.497 1.00 88.81 106 ASP A C 1
ATOM 816 O O . ASP A 1 106 ? 7.192 4.945 -8.694 1.00 88.81 106 ASP A O 1
ATOM 820 N N . ALA A 1 107 ? 8.325 5.702 -6.908 1.00 84.50 107 ALA A N 1
ATOM 821 C CA . ALA A 1 107 ? 8.938 6.830 -7.606 1.00 84.50 107 ALA A CA 1
ATOM 822 C C . ALA A 1 107 ? 9.903 6.420 -8.734 1.00 84.50 107 ALA A C 1
ATOM 824 O O . ALA A 1 107 ? 10.227 7.249 -9.575 1.00 84.50 107 ALA A O 1
ATOM 825 N N . GLY A 1 108 ? 10.411 5.187 -8.742 1.00 82.62 108 GLY A N 1
ATOM 826 C CA . GLY A 1 108 ? 11.265 4.662 -9.808 1.00 82.62 108 GLY A CA 1
ATOM 827 C C . GLY A 1 108 ? 10.623 3.538 -10.614 1.00 82.62 108 GLY A C 1
ATOM 828 O O . GLY A 1 108 ? 10.936 3.383 -11.791 1.00 82.62 108 GLY A O 1
ATOM 829 N N . LEU A 1 109 ? 9.710 2.773 -10.008 1.00 85.56 109 LEU A N 1
ATOM 830 C CA . LEU A 1 109 ? 9.072 1.612 -10.638 1.00 85.56 109 LEU A CA 1
ATOM 831 C C . LEU A 1 109 ? 7.630 1.872 -11.103 1.00 85.56 109 LEU A C 1
ATOM 833 O O . LEU A 1 109 ? 7.045 1.004 -11.745 1.00 85.56 109 LEU A O 1
ATOM 837 N N . GLY A 1 110 ? 7.038 3.033 -10.830 1.00 90.94 110 GLY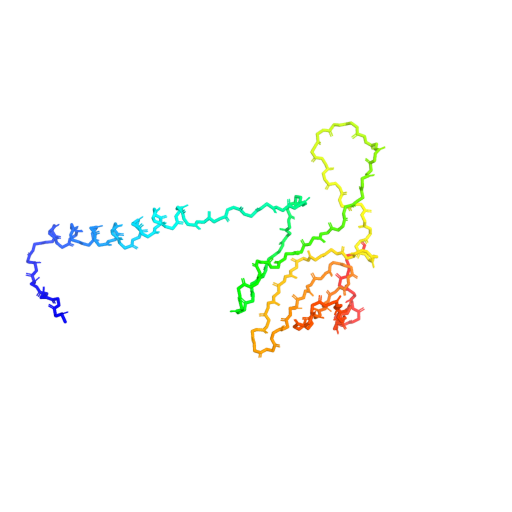 A N 1
ATOM 838 C CA . GLY A 1 110 ? 5.665 3.329 -11.237 1.00 90.94 110 GLY A CA 1
ATOM 839 C C . GLY A 1 110 ? 4.625 2.526 -10.452 1.00 90.94 110 GLY A C 1
ATOM 840 O O . GLY A 1 110 ? 4.763 2.323 -9.248 1.00 90.94 110 GLY A O 1
ATOM 841 N N . LEU A 1 111 ? 3.555 2.087 -11.115 1.00 93.88 111 LEU A N 1
ATOM 842 C CA . LEU A 1 111 ? 2.482 1.310 -10.494 1.00 93.88 111 LEU A CA 1
ATOM 843 C C . LEU A 1 111 ? 2.804 -0.186 -10.542 1.00 93.88 111 LEU A C 1
ATOM 845 O O . LEU A 1 111 ? 3.064 -0.735 -11.615 1.00 93.88 111 LEU A O 1
ATOM 849 N N . ALA A 1 112 ? 2.704 -0.865 -9.403 1.00 92.94 112 ALA A N 1
ATOM 850 C CA . ALA A 1 112 ? 2.868 -2.309 -9.300 1.00 92.94 112 ALA A CA 1
ATOM 851 C C . ALA A 1 112 ? 1.822 -2.949 -8.377 1.00 92.94 112 ALA A C 1
ATOM 853 O O . ALA A 1 112 ? 1.201 -2.284 -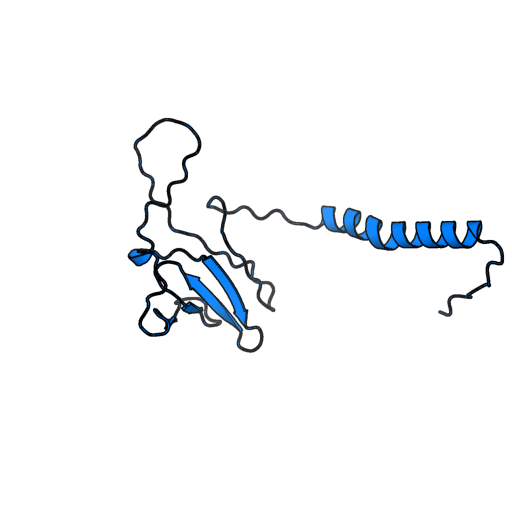7.549 1.00 92.94 112 ALA A O 1
ATOM 854 N N . VAL A 1 113 ? 1.641 -4.260 -8.526 1.00 94.50 113 VAL A N 1
ATOM 855 C CA . VAL A 1 113 ? 0.739 -5.082 -7.711 1.00 94.50 113 VAL A CA 1
ATOM 856 C C . VAL A 1 113 ? 1.479 -6.282 -7.134 1.00 94.50 113 VAL A C 1
ATOM 858 O O . VAL A 1 113 ? 2.291 -6.909 -7.813 1.00 94.50 113 VAL A O 1
ATOM 861 N N . ILE A 1 114 ? 1.201 -6.607 -5.878 1.00 92.38 114 ILE A N 1
ATOM 862 C CA . ILE A 1 114 ? 1.721 -7.757 -5.145 1.00 92.38 114 ILE A CA 1
ATOM 863 C C . ILE A 1 114 ? 0.520 -8.644 -4.814 1.00 92.38 114 ILE A C 1
ATOM 865 O O . ILE A 1 114 ? -0.405 -8.214 -4.128 1.00 92.38 114 ILE A O 1
ATOM 869 N N . GLY A 1 115 ? 0.519 -9.875 -5.326 1.00 89.19 115 GLY A N 1
ATOM 870 C CA . GLY A 1 115 ? -0.554 -10.831 -5.046 1.00 89.19 115 GLY A CA 1
ATOM 871 C C . GLY A 1 115 ? -0.553 -11.306 -3.591 1.00 89.19 115 GLY A C 1
ATOM 872 O O . GLY A 1 115 ? 0.442 -11.150 -2.883 1.00 89.19 115 GLY A O 1
ATOM 873 N N . SER A 1 116 ? -1.634 -11.970 -3.175 1.00 81.38 116 SER A N 1
ATOM 874 C CA . SER A 1 116 ? -1.839 -12.436 -1.790 1.00 81.38 116 SER A CA 1
ATOM 875 C C . SER A 1 116 ? -0.712 -13.333 -1.239 1.00 81.38 116 SER A C 1
ATOM 877 O O . SER A 1 116 ? -0.540 -13.420 -0.028 1.00 81.38 116 SER A O 1
ATOM 879 N N . GLY A 1 117 ? 0.076 -13.983 -2.107 1.00 76.38 117 GLY A N 1
ATOM 880 C CA . GLY A 1 117 ? 1.245 -14.785 -1.721 1.00 76.38 117 GLY A CA 1
ATOM 881 C C . GLY A 1 117 ? 2.505 -13.976 -1.370 1.00 76.38 117 GLY A C 1
ATOM 882 O O . GLY A 1 117 ? 3.471 -14.548 -0.879 1.00 76.38 117 GLY A O 1
ATOM 883 N N . GLY A 1 118 ? 2.529 -12.663 -1.624 1.00 70.06 118 GLY A N 1
ATOM 884 C CA . GLY A 1 118 ? 3.465 -11.722 -0.997 1.00 70.06 118 GLY A CA 1
ATOM 885 C C . GLY A 1 118 ? 4.937 -11.743 -1.434 1.00 70.06 118 GLY A C 1
ATOM 886 O O . GLY A 1 118 ? 5.733 -11.028 -0.837 1.00 70.06 118 GLY A O 1
ATOM 887 N N . VAL A 1 119 ? 5.343 -12.514 -2.451 1.00 71.25 119 VAL A N 1
ATOM 888 C CA . VAL A 1 119 ? 6.787 -12.709 -2.731 1.00 71.25 119 VAL A CA 1
ATOM 889 C C . VAL A 1 119 ? 7.376 -11.701 -3.726 1.00 71.25 119 VAL A C 1
ATOM 891 O O . VAL A 1 119 ? 8.518 -11.271 -3.573 1.00 71.25 119 VAL A O 1
ATOM 894 N N . ARG A 1 120 ? 6.636 -11.325 -4.776 1.00 81.50 120 ARG A N 1
ATOM 895 C CA . ARG A 1 120 ? 7.153 -10.448 -5.838 1.00 81.50 120 ARG A CA 1
ATOM 896 C C . ARG A 1 120 ? 6.048 -9.595 -6.442 1.00 81.50 120 ARG A C 1
ATOM 898 O O . ARG A 1 120 ? 4.997 -10.111 -6.810 1.00 81.50 120 ARG A O 1
ATOM 905 N N . GLY A 1 121 ? 6.322 -8.300 -6.578 1.00 85.75 121 GLY A N 1
ATOM 906 C CA . GLY A 1 121 ? 5.446 -7.371 -7.281 1.00 85.75 121 GLY A CA 1
ATOM 907 C C . GLY A 1 121 ? 5.581 -7.476 -8.802 1.00 85.75 121 GLY A C 1
ATOM 908 O O . GLY A 1 121 ? 6.680 -7.674 -9.327 1.00 85.75 121 GLY A O 1
ATOM 909 N N . LYS A 1 122 ? 4.466 -7.314 -9.513 1.00 91.94 122 LYS A N 1
ATOM 910 C CA . LYS A 1 122 ? 4.390 -7.155 -10.968 1.00 91.94 122 LYS A CA 1
ATOM 911 C C . LYS A 1 122 ? 4.145 -5.684 -11.297 1.00 91.94 122 LYS A C 1
ATOM 913 O O . LYS A 1 122 ? 3.174 -5.108 -10.814 1.00 91.94 122 LYS A O 1
ATOM 918 N N . GLN A 1 123 ? 4.987 -5.096 -12.143 1.00 92.25 123 GLN A N 1
ATOM 919 C CA . GLN A 1 123 ? 4.759 -3.749 -12.668 1.00 92.25 123 GLN A CA 1
ATOM 920 C C . GLN A 1 123 ? 3.543 -3.759 -13.605 1.00 92.25 123 GLN A C 1
ATOM 922 O O . GLN A 1 123 ? 3.443 -4.602 -14.497 1.00 92.25 123 GLN A O 1
ATOM 927 N N . LEU A 1 124 ? 2.611 -2.841 -13.368 1.00 94.81 124 LEU A N 1
ATOM 928 C CA . LEU A 1 124 ? 1.407 -2.640 -14.172 1.00 94.81 124 LEU A CA 1
ATOM 929 C C . LEU A 1 124 ? 1.570 -1.471 -15.139 1.00 94.81 124 LEU A C 1
ATOM 931 O O . LEU A 1 124 ? 1.101 -1.551 -16.268 1.00 94.81 124 LEU A O 1
ATOM 935 N N . ALA A 1 125 ? 2.241 -0.404 -14.703 1.00 94.44 125 ALA A N 1
ATOM 936 C CA . ALA A 1 125 ? 2.502 0.756 -15.539 1.00 94.44 125 ALA A CA 1
ATOM 937 C C . ALA A 1 125 ? 3.781 1.475 -15.099 1.00 94.44 125 ALA A C 1
ATOM 939 O O . ALA A 1 125 ? 3.964 1.778 -13.921 1.00 94.44 125 ALA A O 1
ATOM 940 N N . SER A 1 126 ? 4.645 1.783 -16.063 1.00 92.38 126 SER A N 1
ATOM 941 C CA . SER A 1 126 ? 5.856 2.596 -15.883 1.00 92.38 126 SER A CA 1
ATOM 942 C C . SER A 1 126 ? 5.680 4.047 -16.349 1.00 92.38 126 SER A C 1
ATOM 944 O O . SER A 1 126 ? 6.506 4.903 -16.035 1.00 92.38 126 SER A O 1
ATOM 946 N N . CYS A 1 127 ? 4.628 4.323 -17.121 1.00 92.06 127 CYS A N 1
ATOM 947 C CA . CYS A 1 127 ? 4.333 5.621 -17.715 1.00 92.06 127 CYS A CA 1
ATOM 948 C C . CYS A 1 127 ? 2.824 5.809 -17.925 1.00 92.06 127 CYS A C 1
ATOM 950 O O . CYS A 1 127 ? 2.059 4.841 -17.924 1.00 92.06 127 CYS A O 1
ATOM 952 N N . ALA A 1 128 ? 2.420 7.055 -18.155 1.00 92.00 128 ALA A N 1
ATOM 953 C CA . ALA A 1 128 ? 1.114 7.430 -18.684 1.00 92.00 128 ALA A CA 1
ATOM 954 C C . ALA A 1 128 ? 1.334 8.323 -19.907 1.00 92.00 128 ALA A C 1
ATOM 956 O O . ALA A 1 128 ? 2.171 9.218 -19.865 1.00 92.00 128 ALA A O 1
ATOM 957 N N . GLU A 1 129 ? 0.628 8.054 -21.007 1.00 95.12 129 GLU A N 1
ATOM 958 C CA . GLU A 1 129 ? 0.709 8.878 -22.230 1.00 95.12 129 GLU A CA 1
ATOM 959 C C . GLU A 1 129 ? 2.147 9.044 -22.773 1.00 95.12 129 GLU A C 1
ATOM 961 O O . GLU A 1 129 ? 2.517 10.070 -23.332 1.00 95.12 129 GLU A O 1
ATOM 966 N N . GLY A 1 130 ? 2.995 8.026 -22.582 1.00 91.50 130 GLY A N 1
ATOM 967 C CA . GLY A 1 130 ? 4.410 8.070 -22.967 1.00 91.50 130 GLY A CA 1
ATOM 968 C C . GLY A 1 130 ? 5.315 8.852 -22.006 1.00 91.50 130 GLY A C 1
ATOM 969 O O . GLY A 1 130 ? 6.533 8.798 -22.159 1.00 91.50 130 GLY A O 1
ATOM 970 N N . VAL A 1 131 ? 4.757 9.509 -20.985 1.00 90.75 131 VAL A N 1
ATOM 971 C CA . VAL A 1 131 ? 5.496 10.219 -19.934 1.00 90.75 131 VAL A CA 1
ATOM 972 C C . VAL A 1 131 ? 5.775 9.269 -18.766 1.00 90.75 131 VAL A C 1
ATOM 974 O O . VAL A 1 131 ? 4.834 8.746 -18.158 1.00 90.75 131 VAL A O 1
ATOM 977 N N . PRO A 1 132 ? 7.047 9.001 -18.430 1.00 89.50 132 PRO A N 1
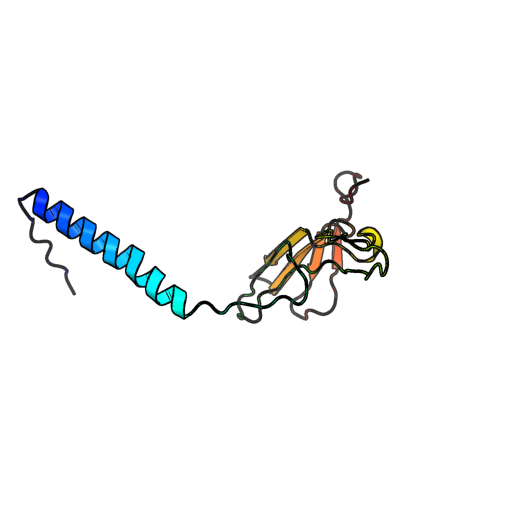ATOM 978 C CA . PRO A 1 132 ? 7.370 8.129 -17.312 1.00 89.50 132 PRO A CA 1
ATOM 979 C C . PRO A 1 132 ? 6.975 8.695 -15.949 1.00 89.50 132 PRO A C 1
ATOM 981 O O . PRO A 1 132 ? 6.987 9.904 -15.742 1.00 89.50 132 PRO A O 1
ATOM 984 N N . PHE A 1 133 ? 6.684 7.807 -14.996 1.00 85.38 133 PHE A N 1
ATOM 985 C CA . PHE A 1 133 ? 6.326 8.212 -13.631 1.00 85.38 133 PHE A CA 1
ATOM 986 C C . PHE A 1 133 ? 7.518 8.632 -12.766 1.00 85.38 133 PHE A C 1
ATOM 988 O O . PHE A 1 133 ? 7.321 9.257 -11.725 1.00 85.38 133 PHE A O 1
ATOM 995 N N . TRP A 1 134 ? 8.744 8.288 -13.162 1.00 78.25 134 TRP A N 1
ATOM 996 C CA . TRP A 1 134 ? 9.929 8.707 -12.424 1.00 78.25 134 TRP A CA 1
ATOM 997 C C . TRP A 1 134 ? 10.244 10.180 -12.651 1.00 78.25 134 TRP A C 1
ATOM 999 O O . TRP A 1 134 ? 10.175 10.687 -13.770 1.00 78.25 134 TRP A O 1
ATOM 1009 N N . LEU A 1 135 ? 10.633 10.852 -11.567 1.00 64.44 135 LEU A N 1
ATOM 1010 C CA . LEU A 1 135 ? 11.114 12.228 -11.617 1.00 64.44 135 LEU A CA 1
ATOM 1011 C C . LEU A 1 135 ? 12.415 12.298 -12.452 1.00 64.44 135 LEU A C 1
ATOM 1013 O O . LEU A 1 135 ? 13.213 11.351 -12.390 1.00 64.44 135 LEU A O 1
ATOM 1017 N N . PRO A 1 136 ? 12.607 13.362 -13.256 1.00 57.91 136 PRO A N 1
ATOM 1018 C CA . PRO A 1 136 ? 13.813 13.562 -14.059 1.00 57.91 136 PRO A CA 1
ATOM 1019 C C . PRO A 1 136 ? 15.080 13.701 -13.207 1.00 57.91 136 PRO A C 1
ATOM 1021 O O . PRO A 1 136 ? 15.001 14.285 -12.101 1.00 57.91 136 PRO A O 1
#

Organism: Coffea arabica (NCBI:txid13443)

pLDDT: mean 75.46, std 15.91, range [38.56, 95.12]

Radius of gyration: 24.28 Å; chains: 1; bounding box: 71×39×54 Å

InterPro domains:
  IPR011042 Six-bladed beta-propeller, TolB-like [G3DSA:2.120.10.30] (35-136)

Secondary structure (DSSP, 8-state):
----------HHHHHHHHHHHHIIIIIHHHHHHHTT-PPPPPSSS--S-EE--TTS---EE--PPP-------SS------S-HHHH--EEEEEEETTTTEEEEEETTTEEEEE-TT-S-EEEEESEETTEESS--

Sequence (136 aa):
MAISMAAFSNKGIAETILCFYVFVFCFLPTVFCAGYLQKLYSPVPGPGCFAFDLLGVGPYTGVARWKNSQKQMGKDSFSFTADPKICGRPLGLGFYYKTGELYTTDAGLGLAVIGSGGVRGKQLASCAEGVPFWLP